Protein AF-A0A830BX71-F1 (afdb_monomer_lite)

Organism: NCBI:txid374723

pLDDT: mean 75.92, std 16.57, range [40.03, 96.5]

Foldseek 3Di:
DEEEDPDDDDDDVVVPVPDDPQKYWYFWALPPDDDDDPVSVFDTLQDTWIQHRPVRDTDHPDPDDPVVPRGRDPPRDDDDDDDDPCVPPDDD

Secondary structure (DSSP, 8-state):
-EE-SS-EE---GGG-TTSPTTEEEEE--GGGSPS--GGGGGSSS--EEEEETTT--EEE--SS--STT----SSPP-PPPPPPPGGG----

Sequence (92 aa):
MFVGRSRSFAVRAAEYPGLNPNSIYFTNHWFLMPPRSPVYSAYGGHDIGIFDYKSKTISPCYYPIDVQNFKRIMPAPMWFTPSPSPHFCVSN

InterPro domains:
  IPR005174 KIB1-4, beta-propeller [PF03478] (1-52)
  IPR050942 Arabidopsis F-box involved in BR signaling [PTHR44259] (1-84)

Structure (mmCIF, N/CA/C/O backbone):
data_AF-A0A830BX71-F1
#
_entry.id   AF-A0A830BX71-F1
#
loop_
_atom_site.group_PDB
_atom_site.id
_atom_site.type_symbol
_atom_site.label_atom_id
_atom_site.label_alt_id
_atom_site.label_comp_id
_atom_site.label_asym_id
_atom_site.label_entity_id
_atom_site.label_seq_id
_atom_site.pdbx_PDB_ins_code
_atom_site.Cartn_x
_atom_site.Cartn_y
_atom_site.Cartn_z
_atom_site.occupancy
_atom_site.B_iso_or_equiv
_atom_site.auth_seq_id
_atom_site.auth_comp_id
_atom_site.auth_asym_id
_atom_site.auth_atom_id
_atom_site.pdbx_PDB_model_num
ATOM 1 N N . MET A 1 1 ? -8.135 2.370 2.503 1.00 93.62 1 MET A N 1
ATOM 2 C CA . MET A 1 1 ? -8.397 2.526 1.053 1.00 93.62 1 MET A CA 1
ATOM 3 C C . MET A 1 1 ? -7.242 1.909 0.293 1.00 93.62 1 MET A C 1
ATOM 5 O O . MET A 1 1 ? -6.119 2.037 0.750 1.00 93.62 1 MET A O 1
ATOM 9 N N . PHE A 1 2 ? -7.504 1.252 -0.826 1.00 93.25 2 PHE A N 1
ATOM 10 C CA . PHE A 1 2 ? -6.501 0.706 -1.731 1.00 93.25 2 PHE A CA 1
ATOM 11 C C . PHE A 1 2 ? -6.527 1.507 -3.029 1.00 93.25 2 PHE A C 1
ATOM 13 O O . PHE A 1 2 ? -7.598 1.713 -3.604 1.00 93.25 2 PHE A O 1
ATOM 20 N N . VAL A 1 3 ? -5.360 1.966 -3.467 1.00 91.62 3 VAL A N 1
ATOM 21 C CA . VAL A 1 3 ? -5.157 2.741 -4.692 1.00 91.62 3 VAL A CA 1
ATO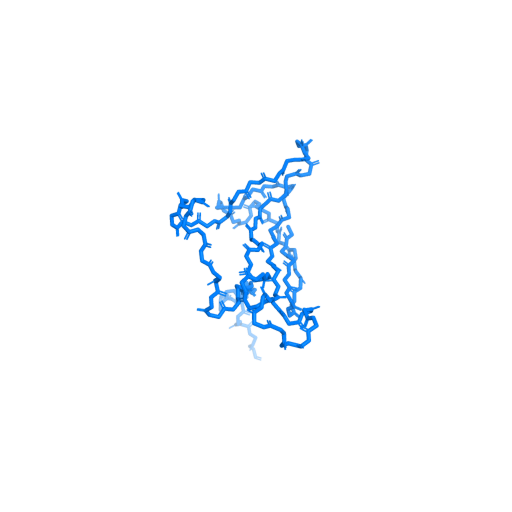M 22 C C . VAL A 1 3 ? -4.123 2.014 -5.538 1.00 91.62 3 VAL A C 1
ATOM 24 O O . VAL A 1 3 ? -2.972 1.849 -5.139 1.00 91.62 3 VAL A O 1
ATOM 27 N N . GLY A 1 4 ? -4.534 1.547 -6.708 1.00 87.19 4 GLY A N 1
ATOM 28 C CA . GLY A 1 4 ? -3.644 0.870 -7.643 1.00 87.19 4 GLY A CA 1
ATOM 29 C C . GLY A 1 4 ? -3.987 1.214 -9.081 1.00 87.19 4 GLY A C 1
ATOM 30 O O . GLY A 1 4 ? -4.980 1.885 -9.351 1.00 87.19 4 GLY A O 1
ATOM 31 N N . ARG A 1 5 ? -3.167 0.729 -10.020 1.00 80.38 5 ARG A N 1
ATOM 32 C CA . ARG A 1 5 ? -3.316 1.037 -11.452 1.00 80.38 5 ARG A CA 1
ATOM 33 C C . ARG A 1 5 ? -4.710 0.718 -11.991 1.00 80.38 5 ARG A C 1
ATOM 35 O O . ARG A 1 5 ? -5.286 1.525 -12.708 1.00 80.38 5 ARG A O 1
ATOM 42 N N . SER A 1 6 ? -5.186 -0.501 -11.750 1.00 78.69 6 SER A N 1
ATOM 43 C CA . SER A 1 6 ? -6.374 -1.010 -12.442 1.00 78.69 6 SER A CA 1
ATOM 44 C C . SER A 1 6 ? -7.662 -0.631 -11.727 1.00 78.69 6 SER A C 1
ATOM 46 O O . SER A 1 6 ? -8.674 -0.377 -12.371 1.00 78.69 6 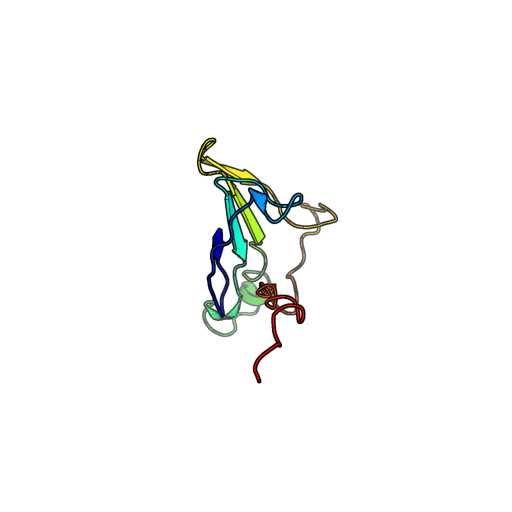SER A O 1
ATOM 48 N N . ARG A 1 7 ? -7.645 -0.667 -10.392 1.00 82.62 7 ARG A N 1
ATOM 49 C CA . ARG A 1 7 ? -8.818 -0.465 -9.543 1.00 82.62 7 ARG A CA 1
ATOM 50 C C . ARG A 1 7 ? -8.393 0.153 -8.220 1.00 82.62 7 ARG A C 1
ATOM 52 O O . ARG A 1 7 ? -7.340 -0.187 -7.679 1.00 82.62 7 ARG A O 1
ATOM 59 N N . SER A 1 8 ? -9.270 0.995 -7.695 1.00 89.69 8 SER A N 1
ATOM 60 C CA . SER A 1 8 ? -9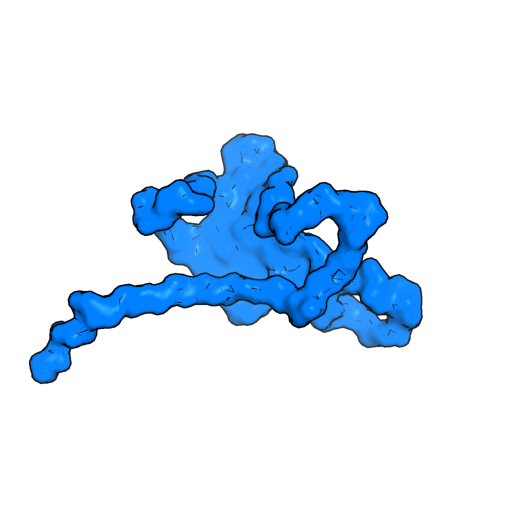.203 1.516 -6.335 1.00 89.69 8 SER A CA 1
ATOM 61 C C . SER A 1 8 ? -10.461 1.087 -5.594 1.00 89.69 8 SER A C 1
ATOM 63 O O . SER A 1 8 ? -11.550 1.097 -6.167 1.00 89.69 8 SER A O 1
ATOM 65 N N . PHE A 1 9 ? -10.319 0.687 -4.336 1.00 92.00 9 PHE A N 1
ATOM 66 C CA . PHE A 1 9 ? -11.442 0.233 -3.519 1.00 92.00 9 PHE A CA 1
ATOM 67 C C . PHE A 1 9 ? -11.226 0.574 -2.047 1.00 92.00 9 PHE A C 1
ATOM 69 O O . PHE A 1 9 ? -10.109 0.818 -1.591 1.00 92.00 9 PHE A O 1
ATOM 76 N N . ALA A 1 10 ? -12.308 0.607 -1.280 1.00 92.69 10 ALA A N 1
ATOM 77 C CA . ALA A 1 10 ? -12.263 0.822 0.157 1.00 92.69 10 ALA A CA 1
ATOM 78 C C . ALA A 1 10 ? -12.930 -0.352 0.868 1.00 92.69 10 ALA A C 1
ATOM 80 O O . ALA A 1 10 ? -13.932 -0.883 0.403 1.00 92.69 10 ALA A O 1
ATOM 81 N N . VAL A 1 11 ? -12.354 -0.737 2.001 1.00 92.00 11 VAL A N 1
ATOM 82 C CA . VAL A 1 11 ? -12.902 -1.741 2.914 1.00 92.00 11 VAL A CA 1
ATOM 83 C C . VAL A 1 11 ? -12.903 -1.159 4.319 1.00 92.00 11 VAL A C 1
ATOM 85 O O . VAL A 1 11 ? -12.117 -0.250 4.621 1.00 92.00 11 VAL A O 1
ATOM 88 N N . ARG A 1 12 ? -13.763 -1.686 5.189 1.00 93.19 12 ARG A N 1
ATOM 89 C CA . ARG A 1 12 ? -13.729 -1.355 6.614 1.00 93.19 12 ARG A CA 1
ATOM 90 C C . ARG A 1 12 ? -12.583 -2.128 7.260 1.00 93.19 12 ARG A C 1
ATOM 92 O O . ARG A 1 12 ? -12.633 -3.347 7.312 1.00 93.19 12 ARG A O 1
ATOM 99 N N . ALA A 1 13 ? -11.568 -1.432 7.776 1.00 92.62 13 ALA A N 1
ATOM 100 C CA . ALA A 1 13 ? -10.417 -2.079 8.421 1.00 92.62 13 ALA A CA 1
ATOM 101 C C . ALA A 1 13 ? -10.828 -3.008 9.580 1.00 92.62 13 ALA A C 1
ATOM 103 O O . ALA A 1 13 ? -10.208 -4.040 9.786 1.00 92.62 13 ALA A O 1
ATOM 104 N N . ALA A 1 14 ? -11.932 -2.698 10.271 1.00 93.31 14 ALA A N 1
ATOM 105 C CA . ALA A 1 14 ? -12.488 -3.543 11.328 1.00 93.31 14 ALA A CA 1
ATOM 106 C C . ALA A 1 14 ? -12.889 -4.962 10.866 1.00 93.31 14 ALA A C 1
ATOM 108 O O . ALA A 1 14 ? -12.949 -5.864 11.692 1.00 93.31 14 ALA A O 1
ATOM 109 N N . GLU A 1 15 ? -13.148 -5.177 9.571 1.00 93.19 15 GLU A N 1
ATOM 110 C CA . GLU A 1 15 ? -13.446 -6.505 9.008 1.00 93.19 15 GLU A CA 1
ATOM 111 C C . GLU A 1 15 ? -12.182 -7.308 8.658 1.00 93.19 15 GLU A C 1
ATOM 113 O O . GLU A 1 15 ? -12.268 -8.502 8.380 1.00 93.19 15 GLU A O 1
ATOM 118 N N . TYR A 1 16 ? -11.007 -6.671 8.664 1.00 89.69 16 TYR A N 1
ATOM 119 C CA . TYR A 1 16 ? -9.746 -7.255 8.209 1.00 89.69 16 TYR A CA 1
ATOM 120 C C . TYR A 1 16 ? -8.640 -6.946 9.232 1.00 89.69 16 TYR A C 1
ATOM 122 O O . TYR A 1 16 ? -7.965 -5.926 9.097 1.00 89.69 16 TYR A O 1
ATOM 130 N N . PRO A 1 17 ? -8.403 -7.820 10.232 1.00 87.56 17 PRO A N 1
ATOM 131 C CA . PRO A 1 17 ? -7.486 -7.557 11.351 1.00 87.56 17 PRO A CA 1
ATOM 132 C C . PRO A 1 17 ? -6.035 -7.219 10.968 1.00 87.56 17 PRO A C 1
ATOM 134 O O . PRO A 1 17 ? -5.302 -6.665 11.779 1.00 87.56 17 PRO A O 1
ATOM 137 N N . GLY A 1 18 ? -5.611 -7.540 9.742 1.00 87.88 18 GLY A N 1
ATOM 138 C CA . GLY A 1 18 ? -4.295 -7.176 9.205 1.00 87.88 18 GLY A CA 1
ATOM 139 C C . GLY A 1 18 ? -4.218 -5.781 8.572 1.00 87.88 18 GLY A C 1
ATOM 140 O O . GLY A 1 18 ? -3.162 -5.414 8.060 1.00 87.88 18 GLY A O 1
ATOM 141 N N . LEU A 1 19 ? -5.317 -5.019 8.549 1.00 91.56 19 LEU A N 1
ATOM 142 C CA . LEU A 1 19 ? -5.360 -3.680 7.968 1.00 91.56 19 LEU A CA 1
ATOM 143 C C . LEU A 1 19 ? -5.333 -2.592 9.034 1.00 91.56 19 LEU A C 1
ATOM 145 O O . LEU A 1 19 ? -6.064 -2.622 10.022 1.00 91.56 19 LEU A O 1
ATOM 149 N N . ASN A 1 20 ? -4.556 -1.556 8.749 1.00 93.50 20 ASN A N 1
ATOM 150 C CA . ASN A 1 20 ? -4.522 -0.346 9.540 1.00 93.50 20 ASN A CA 1
ATOM 151 C C . ASN A 1 20 ? -5.754 0.511 9.196 1.00 93.50 20 ASN A C 1
ATOM 153 O O . ASN A 1 20 ? -6.014 0.787 8.015 1.00 93.50 20 ASN A O 1
ATOM 157 N N . PRO A 1 21 ? -6.532 0.968 10.195 1.00 94.50 21 PRO A N 1
ATOM 158 C CA . PRO A 1 21 ? -7.566 1.966 9.962 1.00 94.50 21 PRO A CA 1
ATOM 159 C C . PRO A 1 21 ? -6.938 3.280 9.475 1.00 94.50 21 PRO A C 1
ATOM 161 O O . PRO A 1 21 ? -5.743 3.514 9.633 1.00 94.50 21 PRO A O 1
ATOM 164 N N . ASN A 1 22 ? -7.747 4.153 8.866 1.00 95.38 22 ASN A N 1
ATOM 165 C CA . ASN A 1 22 ? -7.312 5.480 8.397 1.00 95.38 22 ASN A CA 1
ATOM 166 C C . ASN A 1 22 ? -6.093 5.466 7.454 1.00 95.38 22 ASN A C 1
ATOM 168 O O . ASN A 1 22 ? -5.352 6.443 7.381 1.00 95.38 22 ASN A O 1
ATOM 172 N N . SER A 1 23 ? -5.897 4.366 6.726 1.00 96.25 23 SER A N 1
ATOM 173 C CA . SER A 1 23 ? -4.722 4.155 5.884 1.00 96.25 23 SER A CA 1
ATOM 174 C C . SER A 1 23 ? -5.070 4.055 4.399 1.00 96.25 23 SER A C 1
ATOM 176 O O . SER A 1 23 ? -6.117 3.510 4.016 1.00 96.25 23 SER A O 1
ATOM 178 N N . ILE A 1 24 ? -4.176 4.562 3.550 1.00 95.62 24 ILE A N 1
ATOM 179 C CA . ILE A 1 24 ? -4.199 4.390 2.095 1.00 95.62 24 ILE A CA 1
ATOM 180 C C . ILE A 1 24 ? -3.044 3.472 1.699 1.00 95.62 24 ILE A C 1
ATOM 182 O O . ILE A 1 24 ? -1.882 3.833 1.833 1.00 95.62 24 ILE A O 1
ATOM 186 N N . TYR A 1 25 ? -3.380 2.299 1.183 1.00 93.62 25 TYR A N 1
ATOM 187 C CA . TYR A 1 25 ? -2.454 1.337 0.605 1.00 93.62 25 TYR A CA 1
ATOM 188 C C . TYR A 1 25 ? -2.305 1.658 -0.875 1.00 93.62 25 TYR A C 1
ATOM 190 O O . TYR A 1 25 ? -3.296 1.634 -1.609 1.00 93.62 25 TYR A O 1
ATOM 198 N N . PHE A 1 26 ? -1.099 1.988 -1.324 1.00 90.81 26 PHE A N 1
ATOM 199 C CA . PHE A 1 26 ? -0.865 2.406 -2.702 1.00 90.81 26 PHE A CA 1
ATOM 200 C C . PHE A 1 26 ? 0.171 1.533 -3.406 1.00 90.81 26 PHE A C 1
ATOM 202 O O . PHE A 1 26 ? 1.099 1.023 -2.785 1.00 90.81 26 PHE A O 1
ATOM 209 N N . THR A 1 27 ? -0.001 1.385 -4.717 1.00 87.81 27 THR A N 1
ATOM 210 C CA . THR A 1 27 ? 0.977 0.784 -5.637 1.00 87.81 27 THR A CA 1
ATOM 211 C C . THR A 1 27 ? 1.114 1.672 -6.862 1.00 87.81 27 THR A C 1
ATOM 213 O O . THR A 1 27 ? 0.095 2.057 -7.444 1.00 87.81 27 THR A O 1
ATOM 216 N N . ASN A 1 28 ? 2.339 1.933 -7.302 1.00 79.19 28 ASN A N 1
ATOM 217 C CA . ASN A 1 28 ? 2.623 2.634 -8.547 1.00 79.19 28 ASN A CA 1
ATOM 218 C C . ASN A 1 28 ? 3.014 1.653 -9.663 1.00 79.19 28 ASN A C 1
ATOM 220 O O . ASN A 1 28 ? 3.705 0.659 -9.435 1.00 79.19 28 ASN A O 1
ATOM 224 N N . HIS A 1 29 ? 2.603 1.949 -10.896 1.00 72.94 29 HIS A N 1
ATOM 225 C CA . HIS A 1 29 ? 2.929 1.139 -12.064 1.00 72.94 29 HIS A CA 1
ATOM 226 C C . HIS A 1 29 ? 3.870 1.889 -13.010 1.00 72.94 29 HIS A C 1
ATOM 228 O O . HIS A 1 29 ? 3.620 3.026 -13.394 1.00 72.94 29 HIS A O 1
ATOM 234 N N . TRP A 1 30 ? 4.884 1.189 -13.519 1.00 65.62 30 TRP A N 1
ATOM 235 C CA . TRP A 1 30 ? 5.901 1.697 -14.453 1.00 65.62 30 TRP A CA 1
ATOM 236 C C . TRP A 1 30 ? 5.383 2.192 -15.824 1.00 65.62 30 TRP A C 1
ATOM 238 O O . TRP A 1 30 ? 6.163 2.674 -16.631 1.00 65.62 30 TRP A O 1
ATOM 248 N N . PHE A 1 31 ? 4.086 2.070 -16.137 1.00 61.59 31 PHE A N 1
ATOM 249 C CA . PHE A 1 31 ? 3.558 2.283 -17.501 1.00 61.59 31 PHE A CA 1
ATOM 250 C C . PHE A 1 31 ? 3.252 3.754 -17.784 1.00 61.59 31 PHE A C 1
ATOM 252 O O . PHE A 1 31 ? 3.098 4.134 -18.935 1.00 61.59 31 PHE A O 1
ATOM 259 N N . LEU A 1 32 ? 3.193 4.581 -16.737 1.00 56.22 32 LEU A N 1
ATOM 260 C CA . LEU A 1 32 ? 3.097 6.035 -16.865 1.00 56.22 32 LEU A CA 1
ATOM 261 C C . LEU A 1 32 ? 4.455 6.688 -17.165 1.00 56.22 32 LEU A C 1
ATOM 263 O O . LEU A 1 32 ? 4.532 7.907 -17.278 1.00 56.22 32 LEU A O 1
ATOM 267 N N . MET A 1 33 ? 5.528 5.902 -17.291 1.00 58.97 33 MET A N 1
ATOM 268 C CA . MET A 1 33 ? 6.821 6.438 -17.692 1.00 58.97 33 MET A CA 1
ATOM 269 C C . MET A 1 33 ? 6.927 6.590 -19.208 1.00 58.97 33 MET A C 1
ATOM 271 O O . MET A 1 33 ? 6.490 5.699 -19.942 1.00 58.97 33 MET A O 1
ATOM 275 N N . PRO A 1 34 ? 7.546 7.685 -19.686 1.00 54.59 34 PRO A N 1
ATOM 276 C CA . PRO A 1 34 ? 7.782 7.887 -21.106 1.00 54.59 34 PRO A CA 1
ATOM 277 C C . PRO A 1 34 ? 8.583 6.712 -21.695 1.00 54.59 34 PRO A C 1
ATOM 279 O O . PRO A 1 34 ? 9.451 6.140 -21.024 1.00 54.59 34 PRO A O 1
ATOM 282 N N . PRO A 1 35 ? 8.286 6.304 -22.940 1.00 53.91 35 PRO A N 1
ATOM 283 C CA . PRO A 1 35 ? 8.818 5.071 -23.489 1.00 53.91 35 PRO A CA 1
ATOM 284 C C . PRO A 1 35 ? 10.338 5.141 -23.693 1.00 53.91 35 PRO A C 1
ATOM 286 O O . PRO A 1 35 ? 10.848 5.975 -24.431 1.00 53.91 35 PRO A O 1
ATOM 289 N N . ARG A 1 36 ? 11.026 4.162 -23.091 1.00 55.31 36 ARG A N 1
ATOM 290 C CA . ARG A 1 36 ? 12.320 3.593 -23.511 1.00 55.31 36 ARG A CA 1
ATOM 291 C C . ARG A 1 36 ? 13.490 4.574 -23.660 1.00 55.31 36 ARG A C 1
ATOM 293 O O . ARG A 1 36 ? 14.042 4.715 -24.746 1.00 55.31 36 ARG A O 1
ATOM 300 N N . SER A 1 37 ? 13.998 5.094 -22.545 1.00 54.47 37 SER A N 1
ATOM 301 C CA . SER A 1 37 ? 15.450 5.308 -22.450 1.00 54.47 37 SER A CA 1
ATOM 302 C C . SER A 1 37 ? 16.067 4.276 -21.491 1.00 54.47 37 SER A C 1
ATOM 304 O O . SER A 1 37 ? 15.436 3.943 -20.484 1.00 54.47 37 SER A O 1
ATOM 306 N N . PRO A 1 38 ? 17.263 3.727 -21.793 1.00 56.44 38 PRO A N 1
ATOM 307 C CA . PRO A 1 38 ? 17.956 2.754 -20.941 1.00 56.44 38 PRO A CA 1
ATOM 308 C C . PRO A 1 38 ? 18.122 3.243 -19.498 1.00 56.44 38 PRO A C 1
ATOM 310 O O . PRO A 1 38 ? 18.014 2.453 -18.563 1.00 56.44 38 PRO A O 1
ATOM 313 N N . VAL A 1 39 ? 18.271 4.561 -19.327 1.00 56.38 39 VAL A N 1
ATOM 314 C CA . VAL A 1 39 ? 18.356 5.248 -18.032 1.00 56.38 39 VAL A CA 1
ATOM 315 C C . VAL A 1 39 ? 17.040 5.130 -17.253 1.00 56.38 39 VAL A C 1
ATOM 317 O O . VAL A 1 39 ? 17.054 4.921 -16.050 1.00 56.38 39 VAL A O 1
ATOM 320 N N . TYR A 1 40 ? 15.891 5.157 -17.933 1.00 53.59 40 TYR A N 1
ATOM 321 C CA . TYR A 1 40 ? 14.563 5.085 -17.313 1.00 53.59 40 TYR A CA 1
ATOM 322 C C . TYR A 1 40 ? 14.092 3.654 -17.018 1.00 53.59 40 TYR A C 1
ATOM 324 O O . TYR A 1 40 ? 13.097 3.464 -16.332 1.00 53.59 40 TYR A O 1
ATOM 332 N N . SER A 1 41 ? 14.793 2.617 -17.479 1.00 55.94 41 SER A N 1
ATOM 333 C CA . SER A 1 41 ? 14.432 1.232 -17.128 1.00 55.94 41 SER A CA 1
ATOM 334 C C . SER A 1 41 ? 14.573 0.924 -15.625 1.00 55.94 41 SER A C 1
ATOM 336 O O . SER A 1 41 ? 13.940 -0.014 -15.136 1.00 55.94 41 SER A O 1
ATOM 338 N N . ALA A 1 42 ? 15.346 1.748 -14.906 1.00 57.09 42 ALA A N 1
ATOM 339 C CA . ALA A 1 42 ? 15.618 1.649 -13.474 1.00 57.09 42 ALA A CA 1
ATOM 340 C C . ALA A 1 42 ? 14.662 2.465 -12.581 1.00 57.09 42 ALA A C 1
ATOM 342 O O . ALA A 1 42 ? 14.839 2.466 -11.368 1.00 57.09 42 ALA A O 1
ATOM 343 N N . TYR A 1 43 ? 13.684 3.174 -13.156 1.00 58.38 43 TYR A N 1
ATOM 344 C CA . TYR A 1 43 ? 12.733 3.998 -12.405 1.00 58.38 43 TYR A CA 1
ATOM 345 C C . TYR A 1 43 ? 11.297 3.472 -12.596 1.00 58.38 43 TYR A C 1
ATOM 347 O O . TYR A 1 43 ? 11.000 2.775 -13.569 1.00 58.38 43 TYR A O 1
ATOM 355 N N . GLY A 1 44 ? 10.405 3.797 -11.652 1.00 62.97 44 GLY A N 1
ATOM 356 C CA . GLY A 1 44 ? 8.994 3.378 -11.633 1.00 62.97 44 GLY A CA 1
ATOM 357 C C . GLY A 1 44 ? 8.740 1.902 -11.284 1.00 62.97 44 GLY A C 1
ATOM 358 O O . GLY A 1 44 ? 9.590 1.036 -11.443 1.00 62.97 44 GLY A O 1
ATOM 359 N N . GLY A 1 45 ? 7.533 1.590 -10.795 1.00 66.38 45 GLY A N 1
ATOM 360 C CA . GLY A 1 45 ? 7.211 0.230 -10.319 1.00 66.38 45 GLY A CA 1
ATOM 361 C C . GLY A 1 45 ? 7.919 -0.147 -9.011 1.00 66.38 45 GLY A C 1
ATOM 362 O O . GLY A 1 45 ? 8.141 -1.327 -8.741 1.00 66.38 45 GLY A O 1
ATOM 363 N N . HIS A 1 46 ? 8.293 0.871 -8.234 1.00 69.75 46 HIS A N 1
ATOM 364 C CA . HIS A 1 46 ? 8.961 0.754 -6.942 1.00 69.75 46 HIS A CA 1
ATOM 365 C C . HIS A 1 46 ? 8.062 1.181 -5.783 1.00 69.75 46 HIS A C 1
ATOM 367 O O . HIS A 1 46 ? 8.157 0.627 -4.692 1.00 69.75 46 HIS A O 1
ATOM 373 N N . ASP A 1 47 ? 7.181 2.154 -6.024 1.00 78.69 47 ASP A N 1
ATOM 374 C CA . ASP A 1 47 ? 6.419 2.776 -4.950 1.00 78.69 47 ASP A CA 1
ATOM 375 C C . ASP A 1 47 ? 5.254 1.874 -4.551 1.00 78.69 47 ASP A C 1
ATOM 377 O O . ASP A 1 47 ? 4.243 1.754 -5.249 1.00 78.69 47 ASP A O 1
ATOM 381 N N . ILE A 1 48 ? 5.416 1.226 -3.408 1.00 85.75 48 ILE A N 1
ATOM 382 C CA . ILE A 1 48 ? 4.372 0.501 -2.705 1.00 85.75 48 ILE A CA 1
ATOM 383 C C . ILE A 1 48 ? 4.473 0.869 -1.229 1.00 85.75 48 ILE A C 1
ATOM 385 O O . ILE A 1 48 ? 5.546 0.801 -0.626 1.00 85.75 48 ILE A O 1
ATOM 389 N N . GLY A 1 49 ? 3.357 1.268 -0.633 1.00 90.06 49 GLY A N 1
ATOM 390 C CA . GLY A 1 49 ? 3.388 1.752 0.736 1.00 90.06 49 GLY A CA 1
ATOM 391 C C . GLY A 1 49 ? 2.022 1.975 1.344 1.00 90.06 49 GLY A C 1
ATOM 392 O O . GLY A 1 49 ? 0.979 1.769 0.716 1.00 90.06 49 GLY A O 1
ATOM 393 N N . ILE A 1 50 ? 2.068 2.398 2.599 1.00 94.06 50 ILE A N 1
ATOM 394 C CA . ILE A 1 50 ? 0.910 2.722 3.416 1.00 94.06 50 ILE A CA 1
ATOM 395 C C . ILE A 1 50 ? 1.055 4.178 3.837 1.00 94.06 50 ILE A C 1
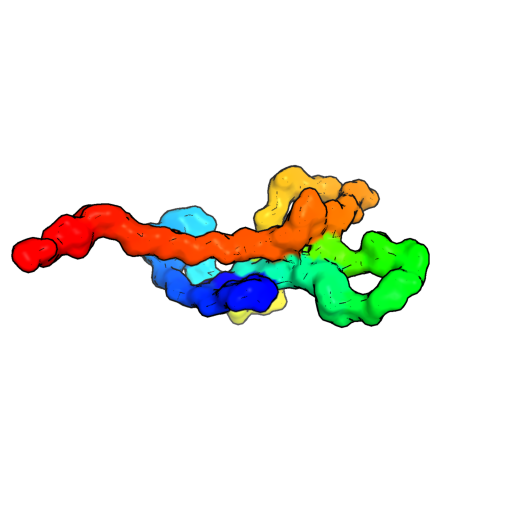ATOM 397 O O . ILE A 1 50 ? 2.018 4.546 4.503 1.00 94.06 50 ILE A O 1
ATOM 401 N N . PHE A 1 51 ? 0.107 5.013 3.438 1.00 95.38 51 PHE A N 1
ATOM 402 C CA . PHE A 1 51 ? -0.022 6.369 3.946 1.00 95.38 51 PHE A CA 1
ATOM 403 C C . PHE A 1 51 ? -1.016 6.381 5.105 1.00 95.38 51 PHE A C 1
ATOM 405 O O . PHE A 1 51 ? -2.184 6.034 4.917 1.00 95.38 51 PHE A O 1
ATOM 412 N N . ASP A 1 52 ? -0.564 6.793 6.286 1.00 96.50 52 ASP A N 1
ATOM 413 C CA . ASP A 1 52 ? -1.417 6.977 7.460 1.00 96.50 52 ASP A CA 1
ATOM 414 C C . ASP A 1 52 ? -1.987 8.402 7.477 1.00 96.50 52 ASP A C 1
ATOM 416 O O . ASP A 1 52 ? -1.258 9.399 7.457 1.00 96.50 52 ASP A O 1
ATOM 420 N N . TYR A 1 53 ? -3.316 8.523 7.514 1.00 94.19 53 TYR A N 1
ATOM 421 C CA . TYR A 1 53 ? -3.974 9.824 7.442 1.00 94.19 53 TYR A CA 1
ATOM 422 C C . TYR A 1 53 ? -3.803 10.666 8.712 1.00 94.19 53 TYR A C 1
ATOM 424 O O . TYR A 1 53 ? -3.894 11.895 8.631 1.00 94.19 53 TYR A O 1
ATOM 432 N N . LYS A 1 54 ? -3.597 10.039 9.871 1.00 94.88 54 LYS A N 1
ATOM 433 C CA . LYS A 1 54 ? -3.497 10.714 11.167 1.00 94.88 54 LYS A CA 1
ATOM 434 C C . LYS A 1 54 ? -2.095 11.273 11.381 1.00 94.88 54 LYS A C 1
ATOM 436 O O . LYS A 1 54 ? -1.967 12.452 11.695 1.00 94.88 54 LYS A O 1
ATOM 441 N N . SER A 1 55 ? -1.064 10.454 11.198 1.00 96.06 55 SER A N 1
ATOM 442 C CA . SER A 1 55 ? 0.336 10.866 11.341 1.00 96.06 55 SER A CA 1
ATOM 443 C C . SER A 1 55 ? 0.880 11.567 10.097 1.00 96.06 55 SER A C 1
ATOM 445 O O . SER A 1 55 ? 1.914 12.222 10.187 1.00 96.06 55 SER A O 1
ATOM 447 N N . LYS A 1 56 ? 0.201 11.449 8.944 1.00 95.31 56 LYS A N 1
ATOM 448 C CA . LYS A 1 56 ? 0.664 11.954 7.637 1.00 95.31 56 LYS A CA 1
ATOM 449 C C . LYS A 1 56 ? 2.007 11.353 7.209 1.00 95.31 56 LYS A C 1
ATOM 451 O O . LYS A 1 56 ? 2.767 11.982 6.478 1.00 95.31 56 LYS A O 1
ATOM 456 N N . THR A 1 57 ? 2.294 10.130 7.647 1.00 95.00 57 THR A N 1
ATOM 457 C CA . THR A 1 57 ? 3.541 9.422 7.337 1.00 95.00 57 THR A CA 1
ATOM 458 C C . THR A 1 57 ? 3.324 8.326 6.305 1.00 95.00 57 THR A C 1
ATOM 460 O O . THR A 1 57 ? 2.242 7.743 6.224 1.00 95.00 57 THR A O 1
ATOM 463 N N . ILE A 1 58 ? 4.385 8.002 5.567 1.00 91.44 58 ILE A N 1
ATOM 464 C CA . ILE A 1 58 ? 4.435 6.849 4.667 1.00 91.44 58 ILE A CA 1
ATOM 465 C C . ILE A 1 58 ? 5.283 5.758 5.320 1.00 91.44 58 ILE A C 1
ATOM 467 O O . ILE A 1 58 ? 6.396 6.030 5.768 1.00 91.44 58 ILE A O 1
ATOM 471 N N . SER A 1 59 ? 4.770 4.530 5.350 1.00 89.88 59 SER A N 1
ATOM 472 C CA . SER A 1 59 ? 5.516 3.336 5.747 1.00 89.88 59 SER A CA 1
ATOM 473 C C . SER A 1 59 ? 5.584 2.315 4.602 1.00 89.88 59 SER A C 1
ATOM 475 O O . SER A 1 59 ? 4.697 2.280 3.739 1.00 89.88 59 SER A O 1
ATOM 477 N N . PRO A 1 60 ? 6.645 1.491 4.548 1.00 85.56 60 PRO A N 1
ATOM 478 C CA . PRO A 1 60 ? 6.760 0.432 3.552 1.00 85.56 60 PRO A CA 1
ATOM 479 C C . PRO A 1 60 ? 5.692 -0.652 3.763 1.00 85.56 60 PRO A C 1
ATOM 481 O O . PRO A 1 60 ? 5.274 -0.924 4.886 1.00 85.56 60 PRO A O 1
ATOM 484 N N . CYS A 1 61 ? 5.274 -1.296 2.671 1.00 81.00 61 CYS A N 1
ATOM 485 C CA . CYS A 1 61 ? 4.281 -2.385 2.666 1.00 81.00 61 CYS A CA 1
ATOM 486 C C . CYS A 1 61 ? 4.839 -3.692 2.054 1.00 81.00 61 CYS A C 1
ATOM 488 O O . CYS A 1 61 ? 4.079 -4.547 1.604 1.00 81.00 61 CYS A O 1
ATOM 490 N N . TYR A 1 62 ? 6.166 -3.840 1.985 1.00 73.69 62 TYR A N 1
ATOM 491 C CA . TYR A 1 62 ? 6.854 -4.981 1.365 1.00 73.69 62 TYR A CA 1
ATOM 492 C C . TYR A 1 62 ? 7.800 -5.690 2.345 1.00 73.69 62 TYR A C 1
ATOM 494 O O . TYR A 1 62 ? 8.357 -5.068 3.247 1.00 73.69 62 TYR A O 1
ATOM 502 N N . TYR A 1 63 ? 8.001 -6.994 2.126 1.00 57.81 63 TYR A N 1
ATOM 503 C CA . TYR A 1 63 ? 8.961 -7.850 2.831 1.00 57.81 63 TYR A CA 1
ATOM 504 C C . TYR A 1 63 ? 9.866 -8.566 1.806 1.00 57.81 63 TYR A C 1
ATOM 506 O O . TYR A 1 63 ? 9.324 -9.091 0.831 1.00 57.81 63 TYR A O 1
ATOM 514 N N . PRO A 1 64 ? 11.199 -8.658 2.006 1.00 60.59 64 PRO A N 1
ATOM 515 C CA . PRO A 1 64 ? 12.019 -7.987 3.014 1.00 60.59 64 PRO A CA 1
ATOM 516 C C . PRO A 1 64 ? 12.492 -6.588 2.579 1.00 60.59 64 PRO A C 1
ATOM 518 O O . PRO A 1 64 ? 12.606 -6.266 1.397 1.00 60.59 64 PRO A O 1
ATOM 521 N N . ILE A 1 65 ? 12.780 -5.762 3.585 1.00 61.66 65 ILE A N 1
ATOM 522 C CA . ILE A 1 65 ? 13.279 -4.392 3.466 1.00 61.66 65 ILE A CA 1
ATOM 523 C C . ILE A 1 65 ? 14.789 -4.447 3.203 1.00 61.66 65 ILE A C 1
ATOM 525 O O . ILE A 1 65 ? 15.587 -4.423 4.132 1.00 61.66 65 ILE A O 1
ATOM 529 N N . ASP A 1 66 ? 15.185 -4.524 1.935 1.00 69.19 66 ASP A N 1
ATOM 530 C CA . ASP A 1 66 ? 16.541 -4.156 1.525 1.00 69.19 66 ASP A CA 1
ATOM 531 C C . ASP A 1 66 ? 16.472 -2.869 0.703 1.00 69.19 66 ASP A C 1
ATOM 533 O O . ASP A 1 66 ? 16.380 -2.878 -0.524 1.00 69.19 66 ASP A O 1
ATOM 537 N N . VAL A 1 67 ? 16.445 -1.742 1.419 1.00 63.88 67 VAL A N 1
ATOM 538 C CA . VAL A 1 67 ? 16.396 -0.401 0.815 1.00 63.88 67 VAL A CA 1
ATOM 539 C C . VAL A 1 67 ? 17.623 -0.156 -0.065 1.00 63.88 67 VAL A C 1
ATOM 541 O O . VAL A 1 67 ? 17.521 0.559 -1.058 1.00 63.88 67 VAL A O 1
ATOM 544 N N . GLN A 1 68 ? 18.768 -0.762 0.266 1.00 65.94 68 GLN A N 1
ATOM 545 C CA . GLN A 1 68 ? 20.007 -0.568 -0.486 1.00 65.94 68 GLN A CA 1
ATOM 546 C C . GLN A 1 68 ? 20.036 -1.370 -1.789 1.00 65.94 68 GLN A C 1
ATOM 548 O O . GLN A 1 68 ? 20.654 -0.930 -2.755 1.00 65.94 68 GLN A O 1
ATOM 553 N N . ASN A 1 69 ? 19.320 -2.495 -1.854 1.00 68.50 69 ASN A N 1
ATOM 554 C CA . ASN A 1 69 ? 19.204 -3.320 -3.058 1.00 68.50 69 ASN A CA 1
ATOM 555 C C . ASN A 1 69 ? 17.788 -3.319 -3.649 1.00 68.50 69 ASN A C 1
ATOM 557 O O . ASN A 1 69 ? 17.353 -4.324 -4.221 1.00 68.50 69 ASN A O 1
ATOM 561 N N . PHE A 1 70 ? 17.054 -2.209 -3.525 1.00 68.06 70 PHE A N 1
ATOM 562 C CA . PHE A 1 70 ? 15.673 -2.147 -3.990 1.00 68.06 70 PHE A CA 1
ATOM 563 C C . PHE A 1 70 ? 15.593 -2.296 -5.517 1.00 68.06 70 PHE A C 1
ATOM 565 O O . PHE A 1 70 ? 15.939 -1.396 -6.283 1.00 68.06 70 PHE A O 1
ATOM 572 N N . LYS A 1 71 ? 15.138 -3.465 -5.975 1.00 70.31 71 LYS A N 1
ATOM 573 C CA . LYS A 1 71 ? 14.939 -3.764 -7.397 1.00 70.31 71 LYS A CA 1
ATOM 574 C C . LYS A 1 71 ? 13.529 -3.387 -7.831 1.00 70.31 71 LYS A C 1
ATOM 576 O O . LYS A 1 71 ? 12.603 -3.302 -7.026 1.00 70.31 71 LYS A O 1
ATOM 581 N N . ARG A 1 72 ? 13.352 -3.185 -9.136 1.00 72.62 72 ARG A N 1
ATOM 582 C CA . ARG A 1 72 ? 12.026 -2.986 -9.727 1.00 72.62 72 ARG A CA 1
ATOM 583 C C . ARG A 1 72 ? 11.160 -4.212 -9.467 1.00 72.62 72 ARG A C 1
ATOM 585 O O . ARG A 1 72 ? 11.58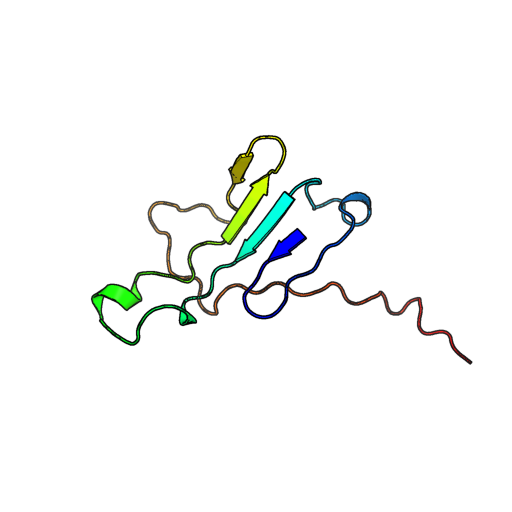3 -5.328 -9.767 1.00 72.62 72 ARG A O 1
ATOM 592 N N . ILE A 1 73 ? 9.946 -4.004 -8.963 1.00 73.88 73 ILE A N 1
ATOM 593 C CA . ILE A 1 73 ? 8.994 -5.095 -8.754 1.00 73.88 73 ILE A CA 1
ATOM 594 C C . ILE A 1 73 ? 8.384 -5.444 -10.116 1.00 73.88 73 ILE A C 1
ATOM 596 O O . ILE A 1 73 ? 7.735 -4.612 -10.757 1.00 73.88 73 ILE A O 1
ATOM 600 N N . MET A 1 74 ? 8.655 -6.663 -10.590 1.00 72.94 74 MET A N 1
ATOM 601 C CA . MET A 1 74 ? 8.185 -7.173 -11.878 1.00 72.94 74 MET A CA 1
ATOM 602 C C . MET A 1 74 ? 7.539 -8.553 -11.714 1.00 72.94 74 MET A C 1
ATOM 604 O O . MET A 1 74 ? 8.237 -9.479 -11.306 1.00 72.94 74 MET A O 1
ATOM 608 N N . PRO A 1 75 ? 6.247 -8.720 -12.065 1.00 76.06 75 PRO A N 1
ATOM 609 C CA . PRO A 1 75 ? 5.333 -7.712 -12.623 1.00 76.06 75 PRO A CA 1
ATOM 610 C C . PRO A 1 75 ? 4.997 -6.595 -11.621 1.00 76.06 75 PRO A C 1
ATOM 612 O O . PRO A 1 75 ? 5.231 -6.739 -10.427 1.00 76.06 75 PRO A O 1
ATOM 615 N N . ALA A 1 76 ? 4.464 -5.469 -12.112 1.00 76.69 76 ALA A N 1
ATOM 616 C CA . ALA A 1 76 ? 4.094 -4.352 -11.244 1.00 76.69 76 ALA A CA 1
ATOM 617 C C . ALA A 1 76 ? 3.088 -4.810 -10.171 1.00 76.69 76 ALA A C 1
ATOM 619 O O . ALA A 1 76 ? 2.162 -5.558 -10.507 1.00 76.69 76 ALA A O 1
ATOM 620 N N . PRO A 1 77 ? 3.224 -4.353 -8.915 1.00 80.06 77 PRO A N 1
ATOM 621 C CA . PRO A 1 77 ? 2.324 -4.763 -7.851 1.00 80.06 77 PRO A CA 1
ATOM 622 C C . PRO A 1 77 ? 0.890 -4.307 -8.150 1.00 80.06 77 PRO A C 1
ATOM 624 O O . PRO A 1 77 ? 0.657 -3.227 -8.699 1.00 80.06 77 PRO A O 1
ATOM 627 N N . MET A 1 78 ? -0.075 -5.156 -7.803 1.00 82.69 78 MET A N 1
ATOM 628 C CA . MET A 1 78 ? -1.499 -4.930 -8.033 1.00 82.69 78 MET A CA 1
ATOM 629 C C . MET A 1 78 ? -2.296 -5.367 -6.808 1.00 82.69 78 MET A C 1
ATOM 631 O O . MET A 1 78 ? -1.993 -6.384 -6.188 1.00 82.69 78 MET A O 1
ATOM 635 N N . TRP A 1 79 ? -3.345 -4.612 -6.491 1.00 86.50 79 TRP A N 1
ATOM 636 C CA . TRP A 1 79 ? -4.300 -4.987 -5.458 1.00 86.50 79 TRP A CA 1
ATOM 637 C C . TRP A 1 79 ? -5.380 -5.909 -6.014 1.00 86.50 79 TRP A C 1
ATOM 639 O O . TRP A 1 79 ? -5.992 -5.613 -7.042 1.00 86.50 79 TRP A O 1
ATOM 649 N N . PHE A 1 80 ? -5.662 -6.982 -5.282 1.00 83.81 80 PHE A N 1
ATOM 650 C CA . PHE A 1 80 ? -6.824 -7.830 -5.514 1.00 83.81 80 PHE A CA 1
ATOM 651 C C . PHE A 1 80 ? -7.946 -7.399 -4.575 1.00 83.81 80 PHE A C 1
ATOM 653 O O . PHE A 1 80 ? -7.729 -7.200 -3.380 1.00 83.81 80 PHE A O 1
ATOM 660 N N . THR A 1 81 ? -9.151 -7.238 -5.113 1.00 83.38 81 THR A N 1
ATOM 661 C CA . THR A 1 81 ? -10.342 -7.033 -4.289 1.00 83.38 81 THR A CA 1
ATOM 662 C C . THR A 1 81 ? -10.690 -8.347 -3.596 1.00 83.38 81 THR A C 1
ATOM 664 O O . THR A 1 81 ? -10.754 -9.366 -4.290 1.00 83.38 81 THR A O 1
ATOM 667 N N . PRO A 1 82 ? -10.965 -8.347 -2.281 1.00 76.25 82 PRO A N 1
ATOM 668 C CA . PRO A 1 82 ? -11.553 -9.507 -1.627 1.00 76.25 82 PRO A CA 1
ATOM 669 C C . PRO A 1 82 ? -12.823 -9.917 -2.381 1.00 76.25 82 PRO A C 1
ATOM 671 O O . PRO A 1 82 ? -13.685 -9.076 -2.644 1.00 76.25 82 PRO A O 1
ATOM 674 N N . SER A 1 83 ? -12.932 -11.184 -2.781 1.00 74.25 83 SER A N 1
ATOM 675 C CA . SER A 1 83 ? -14.204 -11.709 -3.275 1.00 74.25 83 SER A CA 1
ATOM 676 C C . SER A 1 83 ? -15.200 -11.713 -2.115 1.00 74.25 83 SER A C 1
ATOM 678 O O . SER A 1 83 ? -14.809 -12.140 -1.023 1.00 74.25 83 SER A O 1
ATOM 680 N N . PRO A 1 84 ? -16.467 -11.299 -2.308 1.00 61.94 84 PRO A N 1
ATOM 681 C CA . PRO A 1 84 ? -17.492 -11.616 -1.327 1.00 61.94 84 PRO A CA 1
ATOM 682 C C . PRO A 1 84 ? -17.468 -13.133 -1.129 1.00 61.94 84 PRO A C 1
ATOM 684 O O . PRO A 1 84 ? -17.472 -13.891 -2.099 1.00 61.94 84 PRO A O 1
ATOM 687 N N . SER A 1 85 ? -17.323 -13.568 0.119 1.00 54.50 85 SER A N 1
ATOM 688 C CA . SER A 1 85 ? -17.264 -14.978 0.488 1.00 54.50 85 SER A CA 1
ATOM 689 C C . SER A 1 85 ? -18.411 -15.742 -0.195 1.00 54.50 85 SER A C 1
ATOM 691 O O . SER A 1 85 ? -19.532 -15.227 -0.214 1.00 54.50 85 SER A O 1
ATOM 693 N N . PRO A 1 86 ? -18.208 -16.980 -0.684 1.00 49.53 86 PRO A N 1
ATOM 694 C CA . PRO A 1 86 ? -19.276 -17.770 -1.313 1.00 49.53 86 PRO A CA 1
ATOM 695 C C . PRO A 1 86 ? -20.453 -18.098 -0.370 1.00 49.53 86 PRO A C 1
ATOM 697 O O . PRO A 1 86 ? -21.460 -18.643 -0.807 1.00 49.53 86 PRO A O 1
ATOM 700 N N . HIS A 1 87 ? -20.382 -17.722 0.911 1.00 45.16 87 HIS A N 1
ATOM 701 C CA . HIS A 1 87 ? -21.449 -17.913 1.896 1.00 45.16 87 HIS A CA 1
ATOM 702 C C . HIS A 1 87 ? -22.715 -17.067 1.667 1.00 45.16 87 HIS A C 1
ATOM 704 O O . HIS A 1 87 ? -23.672 -17.230 2.417 1.00 45.16 87 HIS A O 1
ATOM 710 N N . PHE A 1 88 ? -22.763 -16.213 0.638 1.00 43.88 88 PHE A N 1
ATOM 711 C CA . PHE A 1 88 ? -23.983 -15.491 0.243 1.00 43.88 88 PHE A CA 1
ATOM 712 C C . PHE A 1 88 ? -24.537 -15.879 -1.135 1.00 43.88 88 PHE A C 1
ATOM 714 O O . PHE A 1 88 ? -25.464 -15.236 -1.622 1.00 43.88 88 PHE A O 1
ATOM 721 N N . CYS A 1 89 ? -24.062 -16.969 -1.744 1.00 40.25 89 CYS A N 1
ATOM 722 C CA . CYS A 1 89 ? -24.798 -17.602 -2.839 1.00 40.2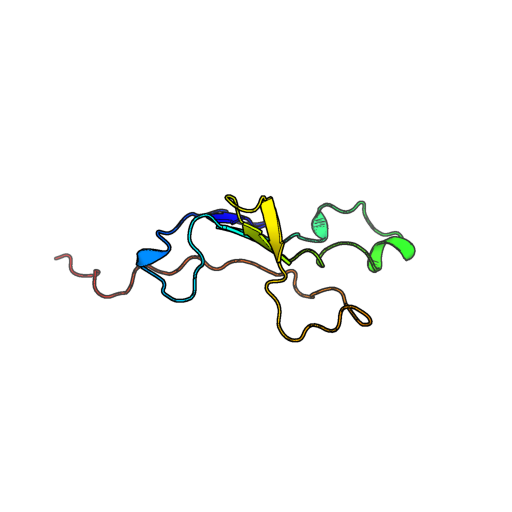5 89 CYS A CA 1
ATOM 723 C C . CYS A 1 89 ? -25.870 -18.543 -2.270 1.00 40.25 89 CYS A C 1
ATOM 725 O O . CYS A 1 89 ? -25.771 -19.759 -2.391 1.00 40.25 89 CYS A O 1
ATOM 727 N N . VAL A 1 90 ? -26.905 -17.970 -1.652 1.00 46.94 90 VAL A N 1
ATOM 728 C CA . VAL A 1 90 ? -28.220 -18.619 -1.592 1.00 46.94 90 VAL A CA 1
ATOM 729 C C . VAL A 1 90 ? -29.230 -17.658 -2.207 1.00 46.94 90 VAL A C 1
ATOM 731 O O . VAL A 1 90 ? -29.614 -16.659 -1.610 1.00 46.94 90 VAL A O 1
ATOM 734 N N . SER A 1 91 ? -29.615 -17.957 -3.439 1.00 40.03 91 SER A N 1
ATOM 735 C CA . SER A 1 91 ? -30.896 -17.575 -4.044 1.00 40.03 91 SER A CA 1
ATOM 736 C C . SER A 1 91 ? -31.192 -18.698 -5.045 1.00 40.03 91 SER A C 1
ATOM 738 O O . SER A 1 91 ? -30.349 -18.968 -5.897 1.00 40.03 91 SER A O 1
ATOM 740 N N . ASN A 1 92 ? -32.062 -19.636 -4.650 1.00 40.34 92 ASN A N 1
ATOM 741 C CA . ASN A 1 92 ? -33.517 -19.669 -4.889 1.00 40.34 92 ASN A CA 1
ATOM 742 C C . ASN A 1 92 ? -33.853 -19.837 -6.368 1.00 40.34 92 ASN A C 1
ATOM 744 O O . ASN A 1 92 ? -33.659 -18.858 -7.117 1.00 40.34 92 ASN A O 1
#

Radius of gyration: 16.51 Å; chains: 1; bounding box: 54×32×35 Å